Protein AF-A0AA37LF25-F1 (afdb_monomer_lite)

Organism: NCBI:txid700344

pLDDT: mean 83.96, std 12.69, range [54.72, 97.06]

Radius of gyration: 15.37 Å; chains: 1; bounding box: 29×33×42 Å

Structure (mmCIF, N/CA/C/O backbone):
data_AF-A0AA37LF25-F1
#
_entry.id   AF-A0AA37LF25-F1
#
loop_
_atom_site.group_PDB
_atom_site.id
_atom_site.type_symbol
_atom_site.label_atom_id
_atom_site.label_alt_id
_atom_site.label_comp_id
_atom_site.label_asym_id
_atom_site.label_entity_id
_atom_site.label_seq_id
_atom_site.pdbx_PDB_ins_code
_atom_site.Cartn_x
_atom_site.Cartn_y
_atom_site.Cartn_z
_atom_site.occupancy
_atom_site.B_iso_or_equiv
_atom_site.auth_seq_id
_atom_site.auth_comp_id
_atom_site.auth_asym_id
_atom_site.auth_atom_id
_atom_site.pdbx_PDB_model_num
ATOM 1 N N . MET A 1 1 ? 16.033 23.938 28.203 1.00 57.19 1 MET A N 1
ATOM 2 C CA . MET A 1 1 ? 17.204 23.055 27.989 1.00 57.19 1 MET A CA 1
ATOM 3 C C . MET A 1 1 ? 16.896 21.579 28.258 1.00 57.19 1 MET A C 1
ATOM 5 O O . MET A 1 1 ? 17.206 20.764 27.407 1.00 57.19 1 MET A O 1
ATOM 9 N N . LYS A 1 2 ? 16.258 21.198 29.381 1.00 61.50 2 LYS A N 1
ATOM 10 C CA . LYS A 1 2 ? 15.999 19.777 29.727 1.00 61.50 2 LYS A CA 1
ATOM 11 C C . LYS A 1 2 ? 15.134 19.000 28.716 1.00 61.50 2 LYS A C 1
ATOM 13 O O . LYS A 1 2 ? 15.362 17.816 28.520 1.00 61.50 2 LYS A O 1
ATOM 18 N N . TYR A 1 3 ? 14.204 19.671 28.035 1.00 74.50 3 TYR A N 1
ATOM 19 C CA . TYR A 1 3 ? 13.334 19.052 27.022 1.00 74.50 3 TYR A CA 1
ATOM 20 C C . TYR A 1 3 ? 13.847 19.204 25.585 1.00 74.50 3 TYR A C 1
ATOM 22 O O . TYR A 1 3 ? 13.267 18.631 24.671 1.00 74.50 3 TYR A O 1
ATOM 30 N N . SER A 1 4 ? 14.935 19.955 25.370 1.00 69.62 4 SER A N 1
ATOM 31 C CA . SER A 1 4 ? 15.458 20.227 24.024 1.00 69.62 4 SER A CA 1
ATOM 32 C C . SER A 1 4 ? 15.970 18.952 23.345 1.00 69.62 4 SER A C 1
ATOM 34 O O . SER A 1 4 ? 15.740 18.767 22.157 1.00 69.62 4 SER A O 1
ATOM 36 N N . PHE A 1 5 ? 16.577 18.036 24.107 1.00 71.69 5 PHE A N 1
ATOM 37 C CA . PHE A 1 5 ? 16.993 16.723 23.600 1.00 71.69 5 PHE A CA 1
ATOM 38 C C . PHE A 1 5 ? 15.806 15.796 23.316 1.00 71.69 5 PHE A C 1
ATOM 40 O O . PHE A 1 5 ? 15.820 15.074 22.325 1.00 71.69 5 PHE A O 1
ATOM 47 N N . ALA A 1 6 ? 14.759 15.849 24.145 1.00 75.88 6 ALA A N 1
ATOM 48 C CA . ALA A 1 6 ? 13.547 15.060 23.931 1.00 75.88 6 ALA A CA 1
ATOM 49 C C . ALA A 1 6 ? 12.804 15.507 22.661 1.00 75.88 6 ALA A C 1
ATOM 51 O O . ALA A 1 6 ? 12.428 14.676 21.840 1.00 75.88 6 ALA A O 1
ATOM 52 N N . LEU A 1 7 ? 12.663 16.820 22.458 1.00 74.88 7 LEU A N 1
ATOM 53 C CA . LEU A 1 7 ? 12.088 17.396 21.240 1.00 74.88 7 LEU A CA 1
ATOM 54 C C . LEU A 1 7 ? 12.921 17.055 19.999 1.00 74.88 7 LEU A C 1
ATOM 56 O O . LEU A 1 7 ? 12.353 16.656 18.988 1.00 74.88 7 LEU A O 1
ATOM 60 N N . ALA A 1 8 ? 14.251 17.145 20.078 1.00 73.75 8 ALA A N 1
ATOM 61 C CA . ALA A 1 8 ? 15.124 16.760 18.969 1.00 73.75 8 ALA A CA 1
ATOM 62 C C . ALA A 1 8 ? 14.977 15.270 18.598 1.00 73.75 8 ALA A C 1
ATOM 64 O O . ALA A 1 8 ? 14.911 14.939 17.416 1.00 73.75 8 ALA A O 1
ATOM 65 N N . ALA A 1 9 ? 14.861 14.380 19.589 1.00 78.38 9 ALA A N 1
ATOM 66 C CA . ALA A 1 9 ? 14.645 12.953 19.355 1.00 78.38 9 ALA A CA 1
ATOM 67 C C . ALA A 1 9 ? 13.276 12.660 18.709 1.00 78.38 9 ALA A C 1
ATOM 69 O O . ALA A 1 9 ? 13.201 11.888 17.758 1.00 78.38 9 ALA A O 1
ATOM 70 N N . LEU A 1 10 ? 12.204 13.313 19.172 1.00 76.38 10 LEU A N 1
ATOM 71 C CA . LEU A 1 10 ? 10.858 13.181 18.593 1.00 76.38 10 LEU A CA 1
ATOM 72 C C . LEU A 1 10 ? 10.811 13.639 17.128 1.00 76.38 10 LEU A C 1
ATOM 74 O O . LEU A 1 10 ? 10.213 12.966 16.290 1.00 76.38 10 LEU A O 1
ATOM 78 N N . VAL A 1 11 ? 11.472 14.755 16.806 1.00 75.38 11 VAL A N 1
ATOM 79 C CA . VAL A 1 11 ? 11.546 15.278 15.432 1.00 75.38 11 VAL A CA 1
ATOM 80 C C . VAL A 1 11 ? 12.321 14.328 14.514 1.00 75.38 11 VAL A C 1
ATOM 82 O O . VAL A 1 11 ? 11.888 14.088 13.389 1.00 75.38 11 VAL A O 1
ATOM 85 N N . ALA A 1 12 ? 13.424 13.741 14.986 1.00 73.75 12 ALA A N 1
ATOM 86 C CA . ALA A 1 12 ? 14.199 12.782 14.200 1.00 73.75 12 ALA A CA 1
ATOM 87 C C . ALA A 1 12 ? 13.390 11.517 13.850 1.00 73.75 12 ALA A C 1
ATOM 89 O O . ALA A 1 12 ? 13.411 11.072 12.704 1.00 73.75 12 ALA A O 1
ATOM 90 N N . VAL A 1 13 ? 12.622 10.976 14.804 1.00 74.31 13 VAL A N 1
ATOM 91 C CA . VAL A 1 13 ? 11.732 9.823 14.559 1.00 74.31 13 VAL A CA 1
ATOM 92 C C . VAL A 1 13 ? 10.620 10.189 13.576 1.00 74.31 13 VAL A C 1
ATOM 94 O O . VAL A 1 13 ? 10.335 9.428 12.653 1.00 74.31 13 VAL A O 1
ATOM 97 N N . ALA A 1 14 ? 10.028 11.377 13.726 1.00 72.75 14 ALA A N 1
ATOM 98 C CA . ALA A 1 14 ? 8.965 11.836 12.842 1.00 72.75 14 ALA A CA 1
ATOM 99 C C . ALA A 1 14 ? 9.431 12.091 11.398 1.00 72.75 14 ALA A C 1
ATOM 101 O O . ALA A 1 14 ? 8.619 11.993 10.484 1.00 72.75 14 ALA A O 1
ATOM 102 N N . ALA A 1 15 ? 10.711 12.399 11.176 1.00 65.69 15 ALA A N 1
ATOM 103 C CA . ALA A 1 15 ? 11.281 12.540 9.838 1.00 65.69 15 ALA A CA 1
ATOM 104 C C . ALA A 1 15 ? 11.582 11.182 9.177 1.00 65.69 15 ALA A C 1
ATOM 106 O O . ALA A 1 15 ? 11.410 11.043 7.970 1.00 65.69 15 ALA A O 1
ATOM 107 N N . ALA A 1 16 ? 11.971 10.167 9.957 1.00 64.19 16 ALA A N 1
ATOM 108 C CA . ALA A 1 16 ? 12.292 8.831 9.441 1.00 64.19 16 ALA A CA 1
ATOM 109 C C . ALA A 1 16 ? 11.072 8.083 8.863 1.00 64.19 16 ALA A C 1
ATOM 111 O O . ALA A 1 16 ? 11.210 7.269 7.958 1.00 64.19 16 ALA A O 1
ATOM 112 N N . GLN A 1 17 ? 9.868 8.374 9.358 1.00 64.56 17 GLN A N 1
ATOM 113 C CA . GLN A 1 17 ? 8.612 7.791 8.860 1.00 64.56 17 GLN A CA 1
ATOM 114 C C . GLN A 1 17 ? 8.129 8.391 7.525 1.00 64.56 17 GLN A C 1
ATOM 116 O O . GLN A 1 17 ? 7.257 7.810 6.885 1.00 64.56 17 GLN A O 1
ATOM 121 N N . VAL A 1 18 ? 8.676 9.535 7.096 1.00 60.25 18 VAL A N 1
ATOM 122 C CA . VAL A 1 18 ? 8.299 10.218 5.841 1.00 60.25 18 VAL A CA 1
ATOM 123 C C . VAL A 1 18 ? 9.425 10.140 4.816 1.00 60.25 18 VAL A C 1
ATOM 125 O O . VAL A 1 18 ? 9.502 10.980 3.926 1.00 60.25 18 VAL A O 1
ATOM 128 N N . ASP A 1 19 ? 10.324 9.165 4.939 1.00 64.69 19 ASP A N 1
ATOM 129 C CA . ASP A 1 19 ? 11.355 8.962 3.932 1.00 64.69 19 ASP A CA 1
ATOM 130 C C . ASP A 1 19 ? 10.693 8.440 2.637 1.00 64.69 19 ASP A C 1
ATOM 132 O O . ASP A 1 19 ? 10.246 7.287 2.581 1.00 64.69 19 ASP A O 1
ATOM 136 N N . PRO A 1 20 ? 10.605 9.273 1.580 1.00 60.62 20 PRO A N 1
ATOM 137 C CA . PRO A 1 20 ? 9.926 8.906 0.344 1.00 60.62 20 PRO A CA 1
ATOM 138 C C . PRO A 1 20 ? 10.691 7.832 -0.440 1.00 60.62 20 PRO A C 1
ATOM 140 O O . PRO A 1 20 ? 10.184 7.351 -1.450 1.00 60.62 20 PRO A O 1
ATOM 143 N N . THR A 1 21 ? 11.902 7.464 -0.006 1.00 67.19 21 THR A N 1
ATOM 144 C CA . THR A 1 21 ? 12.724 6.422 -0.630 1.00 67.19 21 THR A CA 1
ATOM 145 C C . THR A 1 21 ? 12.390 5.017 -0.129 1.00 67.19 21 THR A C 1
ATOM 147 O O . THR A 1 21 ? 12.737 4.047 -0.802 1.00 67.19 21 THR A O 1
ATOM 150 N N . ILE A 1 22 ? 11.676 4.887 1.001 1.00 74.25 22 ILE A N 1
ATOM 151 C CA . ILE A 1 22 ? 11.305 3.579 1.572 1.00 74.25 22 ILE A CA 1
ATOM 152 C C . ILE A 1 22 ? 10.346 2.831 0.643 1.00 74.25 22 ILE A C 1
ATOM 154 O O . ILE A 1 22 ? 10.434 1.610 0.505 1.00 74.25 22 ILE A O 1
ATOM 158 N N . ILE A 1 23 ? 9.440 3.556 -0.017 1.00 82.12 23 ILE A N 1
ATOM 159 C CA . ILE A 1 23 ? 8.508 2.975 -0.981 1.00 82.12 23 ILE A CA 1
ATOM 160 C C . ILE A 1 23 ? 8.959 3.341 -2.394 1.00 82.12 23 ILE A C 1
ATOM 162 O O . ILE A 1 23 ? 8.916 4.517 -2.762 1.00 82.12 23 ILE A O 1
ATOM 166 N N . PRO A 1 24 ? 9.354 2.360 -3.222 1.00 83.31 24 PRO A N 1
ATOM 167 C CA . PRO A 1 24 ? 9.772 2.636 -4.584 1.00 83.31 24 PRO A CA 1
ATOM 168 C C . PRO A 1 24 ? 8.607 3.216 -5.393 1.00 83.31 24 PRO A C 1
ATOM 170 O O . PRO A 1 24 ? 7.448 2.831 -5.220 1.00 83.31 24 PRO A O 1
ATOM 173 N N . GLU A 1 25 ? 8.911 4.124 -6.322 1.00 88.88 25 GLU A N 1
ATOM 174 C CA . GLU A 1 25 ? 7.879 4.836 -7.088 1.00 88.88 25 GLU A CA 1
ATOM 175 C C . GLU A 1 25 ? 6.936 3.895 -7.850 1.00 88.88 25 GLU A C 1
ATOM 177 O O . GLU A 1 25 ? 5.740 4.171 -7.943 1.00 88.88 25 GLU A O 1
ATOM 182 N N . CYS A 1 26 ? 7.457 2.757 -8.322 1.00 90.81 26 CYS A N 1
ATOM 183 C CA . CYS A 1 26 ? 6.692 1.710 -9.001 1.00 90.81 26 CYS A CA 1
ATOM 184 C C . CYS A 1 26 ? 5.607 1.068 -8.113 1.00 90.81 26 CYS A C 1
ATOM 186 O O . CYS A 1 26 ? 4.619 0.564 -8.639 1.00 90.81 26 CYS A O 1
ATOM 188 N N . ALA A 1 27 ? 5.751 1.105 -6.781 1.00 90.69 27 ALA A N 1
ATOM 189 C CA . ALA A 1 27 ? 4.820 0.484 -5.837 1.00 90.69 27 ALA A CA 1
ATOM 190 C C . ALA A 1 27 ? 3.760 1.457 -5.304 1.00 90.69 27 ALA A C 1
ATOM 192 O O . ALA A 1 27 ? 2.711 1.010 -4.840 1.00 90.69 27 ALA A O 1
ATOM 193 N N . ARG A 1 28 ? 3.992 2.778 -5.372 1.00 90.88 28 ARG A N 1
ATOM 194 C CA . ARG A 1 28 ? 3.095 3.779 -4.758 1.00 90.88 28 ARG A CA 1
ATOM 195 C C . ARG A 1 28 ? 1.654 3.635 -5.237 1.00 90.88 28 ARG A C 1
ATOM 197 O O . ARG A 1 28 ? 0.751 3.536 -4.416 1.00 90.88 28 ARG A O 1
ATOM 204 N N . LYS A 1 29 ? 1.445 3.547 -6.557 1.00 93.75 29 LYS A N 1
ATOM 205 C CA . LYS A 1 29 ? 0.096 3.396 -7.121 1.00 93.75 29 LYS A CA 1
ATOM 206 C C . LYS A 1 29 ? -0.564 2.093 -6.661 1.00 93.75 29 LYS A C 1
ATOM 208 O O . LYS A 1 29 ? -1.730 2.113 -6.289 1.00 93.75 29 LYS A O 1
ATOM 213 N N . CYS A 1 30 ? 0.187 0.990 -6.624 1.00 94.94 30 CYS A N 1
ATOM 214 C CA . CYS A 1 30 ? -0.321 -0.292 -6.139 1.00 94.94 30 CYS A CA 1
ATOM 215 C C . CYS A 1 30 ? -0.818 -0.202 -4.693 1.00 94.94 30 CYS A C 1
ATOM 217 O O . CYS A 1 30 ? -1.864 -0.755 -4.376 1.00 94.94 30 CYS A O 1
ATOM 219 N N . LEU A 1 31 ? -0.097 0.509 -3.822 1.00 92.94 31 LEU A N 1
ATOM 220 C CA . LEU A 1 31 ? -0.485 0.682 -2.422 1.00 92.94 31 LEU A CA 1
ATOM 221 C C . LEU A 1 31 ? -1.689 1.613 -2.262 1.00 92.94 31 LEU A C 1
ATOM 223 O O . LEU A 1 31 ? -2.573 1.310 -1.460 1.00 92.94 31 LEU A O 1
ATOM 227 N N . THR A 1 32 ? -1.763 2.703 -3.031 1.00 93.56 32 THR A N 1
ATOM 228 C CA . THR A 1 32 ? -2.937 3.589 -3.037 1.00 93.56 32 THR A CA 1
ATOM 229 C C . THR A 1 32 ? -4.185 2.839 -3.510 1.00 93.56 32 THR A C 1
ATOM 231 O O . THR A 1 32 ? -5.209 2.862 -2.827 1.00 93.56 32 THR A O 1
ATOM 234 N N . ASP A 1 33 ? -4.089 2.100 -4.619 1.00 95.69 33 ASP A N 1
ATOM 235 C CA . ASP A 1 33 ? -5.197 1.301 -5.159 1.00 95.69 33 ASP A CA 1
ATOM 236 C C . ASP A 1 33 ? -5.601 0.165 -4.193 1.00 95.69 33 ASP A C 1
ATOM 238 O O . ASP A 1 33 ? -6.789 -0.087 -3.970 1.00 95.69 33 ASP A O 1
ATOM 242 N N . ALA A 1 34 ? -4.628 -0.515 -3.578 1.00 95.69 34 ALA A N 1
ATOM 243 C CA . ALA A 1 34 ? -4.873 -1.565 -2.587 1.00 95.69 34 ALA A CA 1
ATOM 244 C C . ALA A 1 34 ? -5.543 -1.014 -1.322 1.00 95.69 34 ALA A C 1
ATOM 246 O O . ALA A 1 34 ? -6.482 -1.616 -0.812 1.00 95.69 34 ALA A O 1
ATOM 247 N N . THR A 1 35 ? -5.117 0.156 -0.845 1.00 96.00 35 THR A N 1
ATOM 248 C CA . THR A 1 35 ? -5.747 0.833 0.297 1.00 96.00 35 THR A CA 1
ATOM 249 C C . THR A 1 35 ? -7.205 1.155 0.001 1.00 96.00 35 THR A C 1
ATOM 251 O O . THR A 1 35 ? -8.071 0.829 0.812 1.00 96.00 35 THR A O 1
ATOM 254 N N . ALA A 1 36 ? -7.484 1.715 -1.179 1.00 96.25 36 ALA A N 1
ATOM 255 C CA . ALA A 1 36 ? -8.837 2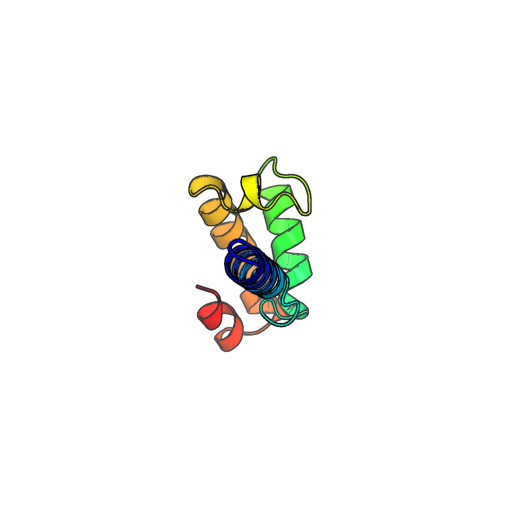.072 -1.593 1.00 96.25 36 ALA A CA 1
ATOM 256 C C . ALA A 1 36 ? -9.754 0.856 -1.821 1.00 96.25 36 ALA A C 1
ATOM 258 O O . ALA A 1 36 ? -10.964 0.964 -1.643 1.00 96.25 36 ALA A O 1
ATOM 259 N N . SER A 1 37 ? -9.201 -0.289 -2.234 1.00 96.88 37 SER A N 1
ATOM 260 C CA . SER A 1 37 ? -9.983 -1.493 -2.555 1.00 96.88 37 SER A CA 1
ATOM 261 C C . SER A 1 37 ? -10.145 -2.467 -1.389 1.00 96.88 37 SER A C 1
ATOM 263 O O . SER A 1 37 ? -11.154 -3.168 -1.327 1.00 96.88 37 SER A O 1
ATOM 265 N N . ALA A 1 38 ? -9.177 -2.527 -0.473 1.00 96.56 38 ALA A N 1
ATOM 266 C CA . ALA A 1 38 ? -9.143 -3.514 0.605 1.00 96.56 38 ALA A CA 1
ATOM 267 C C . ALA A 1 38 ? -9.542 -2.944 1.975 1.00 96.56 38 ALA A C 1
ATOM 269 O O . ALA A 1 38 ? -9.718 -3.709 2.922 1.00 96.56 38 ALA A O 1
ATOM 270 N N . THR A 1 39 ? -9.667 -1.619 2.106 1.00 96.75 39 THR A N 1
ATOM 271 C CA . THR A 1 39 ? -9.950 -0.952 3.386 1.00 96.75 39 THR A CA 1
ATOM 272 C C . THR A 1 39 ? -10.896 0.235 3.209 1.00 96.75 39 THR A C 1
ATOM 274 O O . THR A 1 39 ? -11.157 0.685 2.098 1.00 96.75 39 THR A O 1
ATOM 277 N N . SER A 1 40 ? -11.375 0.788 4.324 1.00 96.94 40 SER A N 1
ATOM 278 C CA . SER A 1 40 ? -12.065 2.085 4.359 1.00 96.94 40 SER A CA 1
ATOM 279 C C . SER A 1 40 ? -11.133 3.251 4.720 1.00 96.94 40 SER A C 1
ATOM 281 O O . SER A 1 40 ? -11.612 4.339 5.051 1.00 96.94 40 SER A O 1
ATOM 283 N N . CYS A 1 41 ? -9.817 3.024 4.744 1.00 96.12 41 CYS A N 1
ATOM 284 C CA . CYS A 1 41 ? -8.845 4.042 5.116 1.00 96.12 41 CYS A CA 1
ATOM 285 C C . CYS A 1 41 ? -8.770 5.136 4.052 1.00 96.12 41 CYS A C 1
ATOM 287 O O . CYS A 1 41 ? -8.853 4.874 2.851 1.00 96.12 41 CYS A O 1
ATOM 289 N N . LYS A 1 42 ? -8.586 6.382 4.494 1.00 92.50 42 LYS A N 1
ATOM 290 C CA . LYS A 1 42 ? -8.327 7.497 3.581 1.00 92.50 42 LYS A CA 1
ATOM 291 C C . LYS A 1 42 ? -6.872 7.470 3.129 1.00 92.50 42 LYS A C 1
ATOM 293 O O . LYS A 1 42 ? -5.996 6.990 3.847 1.00 92.50 42 LYS A O 1
ATOM 298 N N . GLU A 1 43 ? -6.606 8.041 1.962 1.00 86.19 43 GLU A N 1
ATOM 299 C CA . GLU A 1 43 ? -5.234 8.260 1.514 1.00 86.19 43 GLU A CA 1
ATOM 300 C C . GLU A 1 43 ? -4.466 9.100 2.550 1.00 86.19 43 GLU A C 1
ATOM 302 O O . GLU A 1 43 ? -4.957 10.128 3.020 1.00 86.19 43 GLU A O 1
ATOM 307 N N . GLY A 1 44 ? -3.285 8.623 2.951 1.00 84.81 44 GLY A N 1
ATOM 308 C CA . GLY A 1 44 ? -2.460 9.253 3.985 1.00 84.81 44 GLY A CA 1
ATOM 309 C C . GLY A 1 44 ? -2.911 9.014 5.433 1.00 84.81 44 GLY A C 1
ATOM 310 O O . GLY 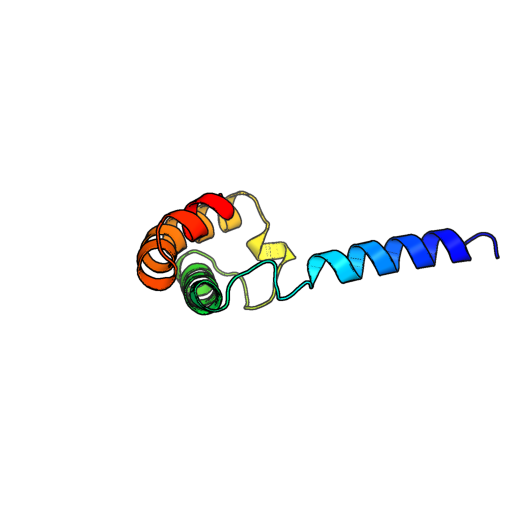A 1 44 ? -2.254 9.508 6.350 1.00 84.81 44 GLY A O 1
ATOM 311 N N . ASP A 1 45 ? -3.983 8.252 5.680 1.00 92.38 45 ASP A N 1
ATOM 312 C CA . ASP A 1 45 ? -4.386 7.858 7.035 1.00 92.38 45 ASP A CA 1
ATOM 313 C C . ASP A 1 45 ? -3.545 6.677 7.535 1.00 92.38 45 ASP A C 1
ATOM 315 O O . ASP A 1 45 ? -3.997 5.531 7.602 1.00 92.38 45 ASP A O 1
ATOM 319 N N . TYR A 1 46 ? -2.299 6.976 7.905 1.00 88.75 46 TYR A N 1
ATOM 320 C CA . TYR A 1 46 ? -1.352 5.974 8.388 1.00 88.75 46 TYR A CA 1
ATOM 321 C C . TYR A 1 46 ? -1.799 5.294 9.684 1.00 88.75 46 TYR A C 1
ATOM 323 O O . TYR A 1 46 ? -1.440 4.147 9.930 1.00 88.75 46 TYR A O 1
ATOM 331 N N . SER A 1 47 ? -2.616 5.966 10.500 1.00 92.44 47 SER A N 1
ATOM 332 C CA . SER A 1 47 ? -3.199 5.361 11.701 1.00 92.44 47 SER A CA 1
ATOM 333 C C . SER A 1 47 ? -4.152 4.226 11.323 1.00 92.44 47 SER A C 1
ATOM 335 O O . SER A 1 47 ? -4.113 3.151 11.918 1.00 92.44 47 SER A O 1
ATOM 337 N N . CYS A 1 48 ? -4.968 4.434 10.288 1.00 95.75 48 CYS A N 1
ATOM 338 C CA . CYS A 1 48 ? -5.866 3.418 9.758 1.00 95.75 48 CYS A CA 1
ATOM 339 C C . CYS A 1 48 ? -5.122 2.318 8.993 1.00 95.75 48 CYS A C 1
ATOM 341 O O . CYS A 1 48 ? -5.333 1.136 9.277 1.00 95.75 48 CYS A O 1
ATOM 343 N N . THR A 1 49 ? -4.237 2.672 8.056 1.00 92.88 49 THR A N 1
ATOM 344 C CA . THR A 1 49 ? -3.556 1.684 7.199 1.00 92.88 49 THR A CA 1
ATOM 345 C C . THR A 1 49 ? -2.602 0.783 7.977 1.00 92.88 49 THR A C 1
ATOM 347 O O . THR A 1 49 ? -2.374 -0.350 7.567 1.00 92.88 49 THR A O 1
ATOM 350 N N . CYS A 1 50 ? -2.056 1.259 9.102 1.00 91.94 50 CYS A N 1
ATOM 351 C CA . CYS A 1 50 ? -1.152 0.480 9.951 1.00 91.94 50 CYS A CA 1
ATOM 352 C C . CYS A 1 50 ? -1.867 -0.380 11.004 1.00 91.94 50 CYS A C 1
ATOM 354 O O . CYS A 1 50 ? -1.192 -1.103 11.739 1.00 91.94 50 CYS A O 1
ATOM 356 N N . GLN A 1 51 ? -3.204 -0.352 11.084 1.00 95.94 51 GLN A N 1
ATOM 357 C CA . GLN A 1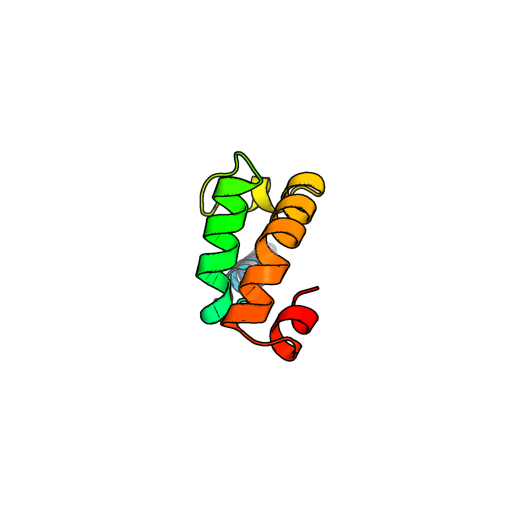 51 ? -3.928 -1.358 11.868 1.00 95.94 51 GLN A CA 1
ATOM 358 C C . GLN A 1 51 ? -3.641 -2.745 11.296 1.00 95.94 51 GLN A C 1
ATOM 360 O O . GLN A 1 51 ? -3.578 -2.903 10.079 1.00 95.94 51 GLN A O 1
ATOM 365 N N . ALA A 1 52 ? -3.471 -3.745 12.164 1.00 94.12 52 ALA A N 1
ATOM 366 C CA . ALA A 1 52 ? -3.003 -5.072 11.762 1.00 94.12 52 ALA A CA 1
ATOM 367 C C . ALA A 1 52 ? -3.827 -5.671 10.604 1.00 94.12 52 ALA A C 1
ATOM 369 O O . ALA A 1 52 ? -3.248 -6.115 9.611 1.00 94.12 52 ALA A O 1
ATOM 370 N N . ASP A 1 53 ? -5.156 -5.587 10.694 1.00 96.44 53 ASP A N 1
ATOM 371 C CA . ASP A 1 53 ? -6.072 -6.133 9.687 1.00 96.44 53 ASP A CA 1
ATOM 372 C C . ASP A 1 53 ? -6.002 -5.360 8.362 1.00 96.44 53 ASP A C 1
ATOM 374 O O . ASP A 1 53 ? -5.879 -5.961 7.295 1.00 96.44 53 ASP A O 1
ATOM 378 N N . ASN A 1 54 ? -5.992 -4.024 8.421 1.00 97.06 54 ASN A N 1
ATOM 379 C CA . ASN A 1 54 ? -5.887 -3.173 7.232 1.00 97.06 54 ASN A CA 1
ATOM 380 C C . ASN A 1 54 ? -4.536 -3.354 6.541 1.00 97.06 54 ASN A C 1
ATOM 382 O O . ASN A 1 54 ? -4.483 -3.504 5.324 1.00 97.06 54 ASN A O 1
ATOM 386 N N . LYS A 1 55 ? -3.445 -3.413 7.309 1.00 94.25 55 LYS A N 1
ATOM 387 C CA . LYS A 1 55 ? -2.105 -3.677 6.783 1.00 94.25 55 LYS A CA 1
ATOM 388 C C . LYS A 1 55 ? -2.064 -5.021 6.061 1.00 94.25 55 LYS A C 1
ATOM 390 O O . LYS A 1 55 ? -1.554 -5.087 4.946 1.00 94.25 55 LYS A O 1
ATOM 395 N N . ALA A 1 56 ? -2.596 -6.081 6.670 1.00 95.62 56 ALA A N 1
ATOM 396 C CA . ALA A 1 56 ? -2.625 -7.409 6.061 1.00 95.62 56 ALA A CA 1
ATOM 397 C C . ALA A 1 56 ? -3.472 -7.435 4.775 1.00 95.62 56 ALA A C 1
ATOM 399 O O . ALA A 1 56 ? -3.060 -8.026 3.771 1.00 95.62 56 ALA A O 1
ATOM 400 N N . ALA A 1 57 ? -4.618 -6.748 4.779 1.00 96.69 57 ALA A N 1
ATOM 401 C CA . ALA A 1 57 ? -5.492 -6.620 3.617 1.00 96.69 57 ALA A CA 1
ATOM 402 C C . ALA A 1 57 ? -4.810 -5.855 2.468 1.00 96.69 57 ALA A C 1
ATOM 404 O O . ALA A 1 57 ? -4.774 -6.345 1.338 1.00 96.69 57 ALA A O 1
ATOM 405 N N . ILE A 1 58 ? -4.187 -4.709 2.765 1.00 95.50 58 ILE A N 1
ATOM 406 C CA . ILE A 1 58 ? -3.426 -3.902 1.799 1.00 95.50 58 ILE A CA 1
ATOM 407 C C . ILE A 1 58 ? -2.269 -4.712 1.222 1.00 95.50 58 ILE A C 1
ATOM 409 O O . ILE A 1 58 ? -2.091 -4.747 0.009 1.00 95.50 58 ILE A O 1
ATOM 413 N N . GLN A 1 59 ? -1.496 -5.391 2.071 1.00 92.88 59 GLN A N 1
ATOM 414 C CA . GLN A 1 59 ? -0.345 -6.183 1.646 1.00 92.88 59 GLN A CA 1
ATOM 415 C C . GLN A 1 59 ? -0.776 -7.305 0.692 1.00 92.88 59 GLN A C 1
ATOM 417 O O . GLN A 1 59 ? -0.195 -7.464 -0.384 1.00 92.88 59 GLN A O 1
ATOM 422 N N . THR A 1 60 ? -1.853 -8.018 1.025 1.00 94.44 60 THR A N 1
ATOM 423 C CA . THR A 1 60 ? -2.423 -9.067 0.167 1.00 94.44 60 THR A CA 1
ATOM 424 C C . THR A 1 60 ? -2.899 -8.504 -1.175 1.00 94.44 60 THR A C 1
ATOM 426 O O . THR A 1 60 ? -2.565 -9.056 -2.223 1.00 94.44 60 THR A O 1
ATOM 429 N N . ALA A 1 61 ? -3.623 -7.382 -1.164 1.00 95.88 61 ALA A N 1
ATOM 430 C CA . ALA A 1 61 ? -4.155 -6.756 -2.374 1.00 95.88 61 ALA A CA 1
ATOM 431 C C . ALA A 1 61 ? -3.067 -6.126 -3.264 1.00 95.88 61 ALA A C 1
ATOM 433 O O . ALA A 1 61 ? -3.173 -6.155 -4.489 1.00 95.88 61 ALA A O 1
ATOM 434 N N . ALA A 1 62 ? -1.999 -5.586 -2.674 1.00 94.38 62 ALA A N 1
ATOM 435 C CA . ALA A 1 62 ? -0.929 -4.915 -3.405 1.00 94.38 62 ALA A CA 1
ATOM 436 C C . ALA A 1 62 ? 0.095 -5.885 -4.013 1.00 94.38 62 ALA A C 1
ATOM 438 O O . ALA A 1 62 ? 0.723 -5.540 -5.014 1.00 94.38 62 ALA A O 1
ATOM 439 N N . THR A 1 63 ? 0.285 -7.078 -3.435 1.00 92.19 63 THR A N 1
ATOM 440 C CA . THR A 1 63 ? 1.424 -7.966 -3.751 1.00 92.19 63 THR A CA 1
ATOM 441 C C . THR A 1 63 ? 1.563 -8.260 -5.247 1.00 92.19 63 THR A C 1
ATOM 443 O O . THR A 1 63 ? 2.643 -8.085 -5.809 1.00 92.19 63 THR A O 1
ATOM 446 N N . SER A 1 64 ? 0.484 -8.661 -5.923 1.00 92.81 64 SER A N 1
ATOM 447 C CA . SER A 1 64 ? 0.533 -8.988 -7.357 1.00 92.81 64 SER A CA 1
ATOM 448 C C . SER A 1 64 ? 0.855 -7.767 -8.226 1.00 92.81 64 SER A C 1
ATOM 450 O O . SER A 1 64 ? 1.666 -7.862 -9.149 1.00 92.81 64 SER A O 1
ATOM 452 N N . CYS A 1 65 ? 0.282 -6.607 -7.893 1.00 95.31 65 CYS A N 1
ATOM 453 C CA . CYS A 1 65 ? 0.563 -5.340 -8.562 1.00 95.31 65 CYS A CA 1
ATOM 454 C C . CYS A 1 65 ? 2.030 -4.933 -8.382 1.00 95.31 65 CYS A C 1
ATOM 456 O O . CYS A 1 65 ? 2.701 -4.615 -9.361 1.00 95.31 65 CYS A O 1
ATOM 458 N N . VAL A 1 66 ? 2.556 -5.008 -7.154 1.00 93.25 66 VAL A N 1
ATOM 459 C CA . VAL A 1 66 ? 3.947 -4.643 -6.847 1.00 93.25 66 VAL A CA 1
ATOM 460 C C . VAL A 1 66 ? 4.924 -5.569 -7.564 1.00 93.25 66 VAL A C 1
ATOM 462 O O . VAL A 1 66 ? 5.876 -5.080 -8.164 1.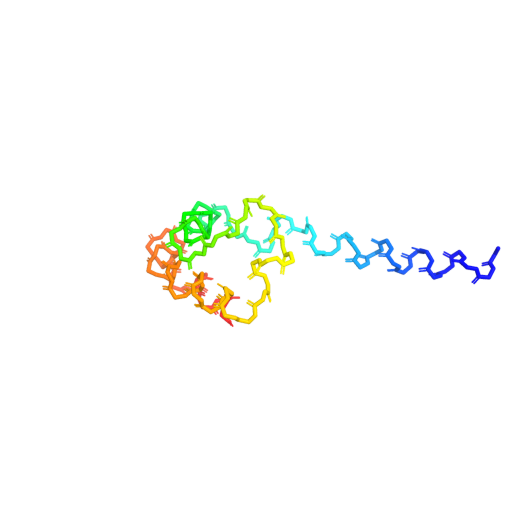00 93.25 66 VAL A O 1
ATOM 465 N N . ILE A 1 67 ? 4.681 -6.884 -7.586 1.00 92.50 67 ILE A N 1
ATOM 466 C CA . ILE A 1 67 ? 5.521 -7.827 -8.344 1.00 92.50 67 ILE A CA 1
ATOM 467 C C . ILE A 1 67 ? 5.530 -7.460 -9.832 1.00 92.50 67 ILE A C 1
ATOM 469 O O . ILE A 1 67 ? 6.597 -7.421 -10.444 1.00 92.50 67 ILE A O 1
ATOM 473 N N . SER A 1 68 ? 4.365 -7.150 -10.406 1.00 93.44 68 SER A N 1
ATOM 474 C CA . SER A 1 68 ? 4.257 -6.782 -11.820 1.00 93.44 68 SER A CA 1
ATOM 475 C C . SER A 1 68 ? 4.910 -5.436 -12.149 1.00 93.44 68 SER A C 1
ATOM 477 O O . SER A 1 68 ? 5.431 -5.279 -13.250 1.00 93.44 68 SER A O 1
ATOM 479 N N . ALA A 1 69 ? 4.856 -4.461 -11.241 1.00 93.19 69 ALA A N 1
ATOM 480 C CA . ALA A 1 69 ? 5.335 -3.100 -11.484 1.00 93.19 69 ALA A CA 1
ATOM 481 C C . ALA A 1 69 ? 6.812 -2.896 -11.110 1.00 93.19 69 ALA A C 1
ATOM 483 O O . ALA A 1 69 ? 7.501 -2.094 -11.736 1.00 93.19 69 ALA A O 1
ATOM 484 N N . CYS A 1 70 ? 7.297 -3.601 -10.087 1.00 91.00 70 CYS A N 1
ATOM 485 C CA . CYS A 1 70 ? 8.618 -3.396 -9.490 1.00 91.00 70 CYS A CA 1
ATOM 486 C C . CYS A 1 70 ? 9.571 -4.587 -9.645 1.00 91.00 70 CYS A C 1
ATOM 488 O O . CYS A 1 70 ? 10.761 -4.452 -9.353 1.00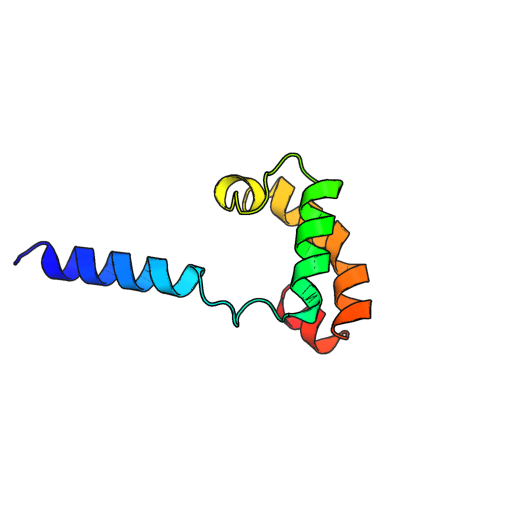 91.00 70 CYS A O 1
ATOM 490 N N . GLY A 1 71 ? 9.067 -5.749 -10.062 1.00 88.06 71 GLY A N 1
ATOM 491 C CA . GLY A 1 71 ? 9.812 -7.002 -10.031 1.00 88.06 71 GLY A CA 1
ATOM 492 C C . GLY A 1 71 ? 9.824 -7.662 -8.648 1.00 88.06 71 GLY A C 1
ATOM 493 O O . GLY A 1 71 ? 9.567 -7.045 -7.610 1.00 88.06 71 GLY A O 1
ATOM 494 N N . VAL A 1 72 ? 10.131 -8.957 -8.645 1.00 80.62 72 VAL A N 1
ATOM 495 C CA . VAL A 1 72 ? 10.068 -9.832 -7.461 1.00 80.62 72 VAL A CA 1
ATOM 496 C C . VAL A 1 72 ? 11.058 -9.422 -6.368 1.00 80.62 72 VAL A C 1
ATOM 498 O O . VAL A 1 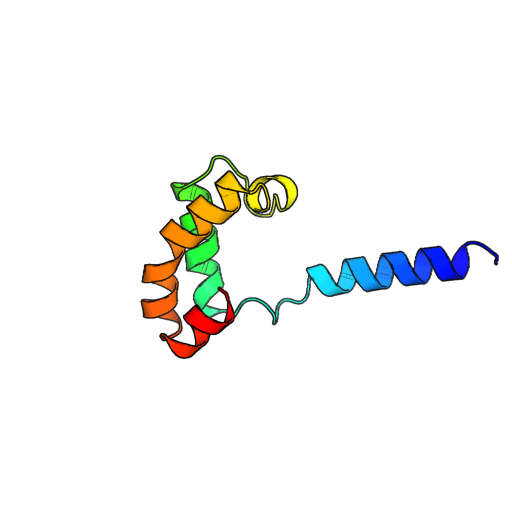72 ? 10.696 -9.424 -5.193 1.00 80.62 72 VAL A O 1
ATOM 501 N N . ASP A 1 73 ? 12.271 -9.000 -6.737 1.00 73.81 73 ASP A N 1
ATOM 502 C CA . ASP A 1 73 ? 13.313 -8.602 -5.778 1.00 73.81 73 ASP A CA 1
ATOM 503 C C . ASP A 1 73 ? 12.898 -7.395 -4.926 1.00 73.81 73 ASP A C 1
ATOM 505 O O . ASP A 1 73 ? 13.175 -7.324 -3.725 1.00 73.81 73 ASP A O 1
ATOM 509 N N . LYS A 1 74 ? 12.195 -6.436 -5.538 1.00 72.44 74 LYS A N 1
ATOM 510 C CA . LYS A 1 74 ? 11.681 -5.258 -4.833 1.00 72.44 74 LYS A CA 1
ATOM 511 C C . LYS A 1 74 ? 10.442 -5.584 -4.014 1.00 72.44 74 LYS A C 1
ATOM 513 O O . LYS A 1 74 ? 10.333 -5.078 -2.906 1.00 72.44 74 LYS A O 1
ATOM 518 N N . ALA A 1 75 ? 9.569 -6.464 -4.500 1.00 67.62 75 ALA A N 1
ATOM 519 C CA . ALA A 1 75 ? 8.388 -6.897 -3.755 1.00 67.62 75 ALA A CA 1
ATOM 520 C C . ALA A 1 75 ? 8.750 -7.628 -2.449 1.00 67.62 75 ALA A C 1
ATOM 522 O O . ALA A 1 75 ? 8.169 -7.346 -1.404 1.00 67.62 75 ALA A O 1
ATOM 523 N N . LEU A 1 76 ? 9.743 -8.521 -2.492 1.00 68.81 76 LEU A N 1
ATOM 524 C CA . LEU A 1 76 ? 10.200 -9.277 -1.320 1.00 68.81 76 LEU A CA 1
ATOM 525 C C . LEU A 1 76 ? 10.928 -8.413 -0.287 1.00 68.81 76 LEU A C 1
ATOM 527 O O . LEU A 1 76 ? 10.901 -8.735 0.893 1.00 68.81 76 LEU A O 1
ATOM 531 N N . SER A 1 77 ? 11.540 -7.302 -0.706 1.00 62.38 77 SER A N 1
ATOM 532 C CA . SER A 1 77 ? 12.207 -6.368 0.214 1.00 62.38 77 SER A CA 1
ATOM 533 C C . SER A 1 77 ? 11.224 -5.533 1.053 1.00 62.38 77 SER A C 1
ATOM 535 O O . SER A 1 77 ? 11.658 -4.805 1.941 1.00 62.38 77 SER A O 1
ATOM 537 N N . MET A 1 78 ? 9.921 -5.595 0.751 1.00 59.41 78 MET A N 1
ATOM 538 C CA . MET A 1 78 ? 8.860 -4.840 1.436 1.00 59.41 78 MET A CA 1
ATOM 539 C C . MET A 1 78 ? 7.959 -5.712 2.331 1.00 59.41 78 MET A C 1
ATOM 541 O O . MET A 1 78 ? 7.036 -5.184 2.954 1.00 59.41 78 MET A O 1
ATOM 545 N N . LEU A 1 79 ? 8.196 -7.030 2.347 1.00 54.72 79 LEU A N 1
ATOM 546 C CA . LEU A 1 79 ? 7.512 -8.035 3.172 1.00 54.72 79 LEU A CA 1
ATOM 547 C C . LEU A 1 79 ? 8.160 -8.138 4.556 1.00 54.72 79 LEU A C 1
ATOM 549 O O . LEU A 1 79 ? 7.378 -8.241 5.530 1.00 54.72 79 LEU A O 1
#

InterPro domains:
  IPR008427 Extracellular membrane protein, CFEM domain [PF05730] (23-78)
  IPR008427 Extracellular membrane protein, CFEM domain [PS52012] (1-79)

Secondary structure (DSSP, 8-state):
-TTHHHHHHHHHHHHHTT-TTSS-HHHHHHHHHHHHHH-SPPTT-HHHHTSHHHHHHHHHHHHHHHHHHH-HHHHHTT-

Foldseek 3Di:
DVCPVVVVVVVVVVVVVPPPVVADPLQPVLLQVQLVPQHPDDVPNCVRCVDPRNVVSSLVSSLVSCCVRPNDVNSVVND

Sequence (79 aa):
MKYSFALAALVAVAAAQVDPTIIPECARKCLTDATASATSCKEGDYSCTCQADNKAAIQTAATSCVISACGVDKALSML